Protein AF-G3H0Q5-F1 (afdb_monomer_lite)

Organism: Cricetulus griseus (NCBI:txid10029)

Foldseek 3Di:
DPPPPVVVVVVVVVVVVVVVVVVPDDDDDPVVVVVVVVVVCVVCQVVDCVNPPDDLVPDPPHDDPDPPDPD

pLDDT: mean 88.23, std 14.16, range [48.22, 98.56]

Secondary structure (DSSP, 8-state):
--HHHHHHHHHHHHHHHHHHHHHTSPPPPHHHHHHHHHHHHHHHHTT-TTTSPPPTTT-TTS---------

Sequence (71 aa):
MASNNTASIAQARKLVEQLKMEANIDRIKVSKAAADLMAYCEAHAKKDPLLIPVPASENPFWEKKFFCAIL

Structure (mmCIF, N/CA/C/O backbone):
data_AF-G3H0Q5-F1
#
_entry.id   AF-G3H0Q5-F1
#
loop_
_atom_site.group_PDB
_atom_site.id
_atom_site.type_symbol
_atom_site.label_atom_id
_atom_site.label_alt_id
_atom_site.label_comp_id
_atom_site.label_asym_id
_atom_site.label_entity_id
_atom_site.label_seq_id
_atom_site.pdbx_PDB_ins_code
_atom_site.Cartn_x
_atom_site.Cartn_y
_atom_site.Cartn_z
_atom_site.occupancy
_atom_site.B_iso_or_equiv
_atom_site.auth_seq_id
_atom_site.auth_comp_id
_atom_site.auth_asym_id
_atom_site.auth_atom_id
_atom_site.pdbx_PDB_model_num
ATOM 1 N N . MET A 1 1 ? -10.641 14.324 45.240 1.00 48.22 1 MET A N 1
ATOM 2 C CA . MET A 1 1 ? -9.999 13.768 44.026 1.00 48.22 1 MET A CA 1
ATOM 3 C C . MET A 1 1 ? -11.056 13.470 42.952 1.00 48.22 1 MET A C 1
ATOM 5 O O . MET A 1 1 ? -11.361 12.312 42.717 1.00 48.22 1 MET A O 1
ATOM 9 N N . ALA A 1 2 ? -11.665 14.491 42.330 1.00 54.53 2 ALA A N 1
ATOM 10 C CA . ALA A 1 2 ? -12.783 14.300 41.382 1.00 54.53 2 ALA A CA 1
ATOM 11 C C . ALA A 1 2 ? -12.553 14.907 39.978 1.00 54.53 2 ALA A C 1
ATOM 13 O O . ALA A 1 2 ? -13.291 14.583 39.053 1.00 54.53 2 ALA A O 1
ATOM 14 N N . SER A 1 3 ? -11.512 15.728 39.778 1.00 58.22 3 SER A N 1
ATOM 15 C CA . SER A 1 3 ? -11.290 16.445 38.507 1.00 58.22 3 SER A CA 1
ATOM 16 C C . SER A 1 3 ? -10.746 15.598 37.352 1.00 58.22 3 SER A C 1
ATOM 18 O O . SER A 1 3 ? -10.902 15.991 36.203 1.00 58.22 3 SER A O 1
ATOM 20 N N . ASN A 1 4 ? -10.141 14.434 37.611 1.00 63.31 4 ASN A N 1
ATOM 21 C CA . ASN A 1 4 ? -9.508 13.641 36.545 1.00 63.31 4 ASN A CA 1
ATOM 22 C C . ASN A 1 4 ? -10.494 12.725 35.801 1.00 63.31 4 ASN A C 1
ATOM 24 O O . ASN A 1 4 ? -10.204 12.272 34.695 1.00 63.31 4 ASN A O 1
ATOM 28 N N . ASN A 1 5 ? -11.668 12.457 36.383 1.00 72.19 5 ASN A N 1
ATOM 29 C CA . ASN A 1 5 ? -12.605 11.479 35.832 1.00 72.19 5 ASN A CA 1
ATOM 30 C C . ASN A 1 5 ? -13.380 12.039 34.625 1.00 72.19 5 ASN A C 1
ATOM 32 O O . ASN A 1 5 ? -13.601 11.342 33.641 1.00 72.19 5 ASN A O 1
ATOM 36 N N . THR A 1 6 ? -13.739 13.325 34.650 1.00 79.12 6 THR A N 1
ATOM 37 C CA . THR A 1 6 ? -14.481 13.984 33.562 1.00 79.12 6 THR A CA 1
ATOM 38 C C . THR A 1 6 ? -13.626 14.189 32.309 1.00 79.12 6 THR A C 1
ATOM 40 O O . THR A 1 6 ? -14.108 13.963 31.200 1.00 79.12 6 THR A O 1
ATOM 43 N N . ALA A 1 7 ? -12.348 14.548 32.475 1.00 83.31 7 ALA A N 1
ATOM 44 C CA . ALA A 1 7 ? -11.393 14.690 31.374 1.00 83.31 7 ALA A CA 1
ATOM 45 C C . ALA A 1 7 ? -1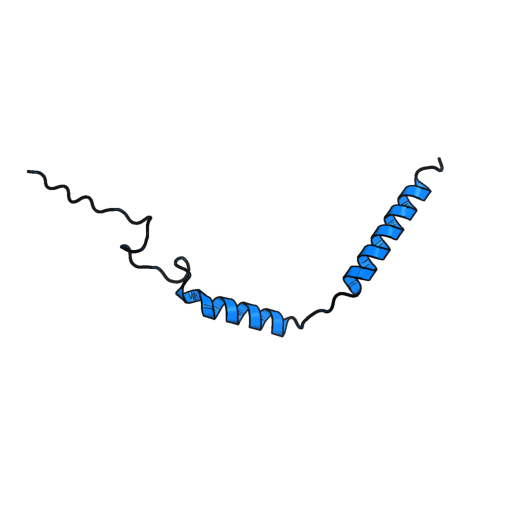1.110 13.347 30.680 1.00 83.31 7 ALA A C 1
ATOM 47 O O . ALA A 1 7 ? -11.138 13.272 29.451 1.00 83.31 7 ALA A O 1
ATOM 48 N N . SER A 1 8 ? -10.931 12.276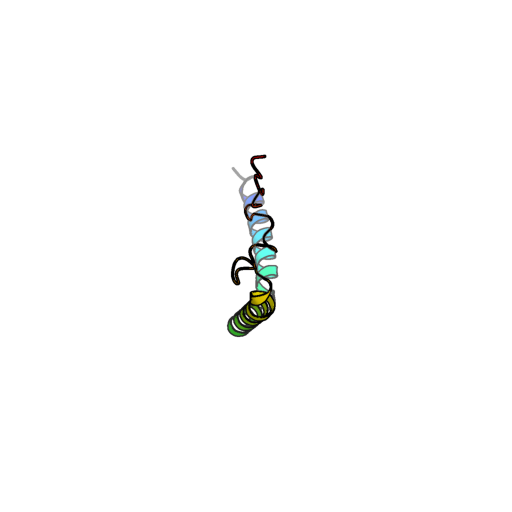 31.462 1.00 91.06 8 SER A N 1
ATOM 49 C CA . SER A 1 8 ? -10.766 10.910 30.946 1.00 91.06 8 SER A CA 1
ATOM 50 C C . SER A 1 8 ? -11.992 10.448 30.147 1.00 91.06 8 SER A C 1
ATOM 52 O O . SER A 1 8 ? -11.869 9.964 29.021 1.00 91.06 8 SER A O 1
ATOM 54 N N . ILE A 1 9 ? -13.203 10.695 30.662 1.00 92.88 9 ILE A N 1
ATOM 55 C CA . ILE A 1 9 ? -14.452 10.368 29.956 1.00 92.88 9 ILE A CA 1
ATOM 56 C C . ILE A 1 9 ? -14.578 11.159 28.645 1.00 92.88 9 ILE A C 1
ATOM 58 O O . ILE A 1 9 ? -14.994 10.600 27.629 1.00 92.88 9 ILE A O 1
ATOM 62 N N . ALA A 1 10 ? -14.215 12.444 28.634 1.00 93.44 10 ALA A N 1
ATOM 63 C CA . ALA A 1 10 ? -14.256 13.264 27.423 1.00 93.44 10 ALA A CA 1
ATOM 64 C C . ALA A 1 10 ? -13.275 12.756 26.350 1.00 93.44 10 ALA A C 1
ATOM 66 O O . ALA A 1 10 ? -13.636 12.673 25.174 1.00 93.44 10 ALA A O 1
ATOM 67 N N . GLN A 1 11 ? -12.065 12.357 26.752 1.00 95.00 11 GLN A N 1
ATOM 68 C CA . GLN A 1 11 ? -11.081 11.747 25.854 1.00 95.00 11 GLN A CA 1
ATOM 69 C C . GLN A 1 11 ? -11.570 10.407 25.297 1.00 95.00 11 GLN A C 1
ATOM 71 O O . GLN A 1 11 ? -11.499 10.192 24.088 1.00 95.00 11 GLN A O 1
ATOM 76 N N . ALA A 1 12 ? -12.129 9.541 26.147 1.00 95.88 12 ALA A N 1
ATOM 77 C CA . ALA A 1 12 ? -12.680 8.257 25.723 1.00 95.88 12 ALA A CA 1
ATOM 78 C C . ALA A 1 12 ? -13.822 8.435 24.710 1.00 95.88 12 ALA A C 1
ATOM 80 O O . ALA A 1 12 ? -13.860 7.746 23.693 1.00 95.88 12 ALA A O 1
ATOM 81 N N . ARG A 1 13 ? -14.715 9.409 24.929 1.00 96.81 13 ARG A N 1
ATOM 82 C CA . ARG A 1 13 ? -15.7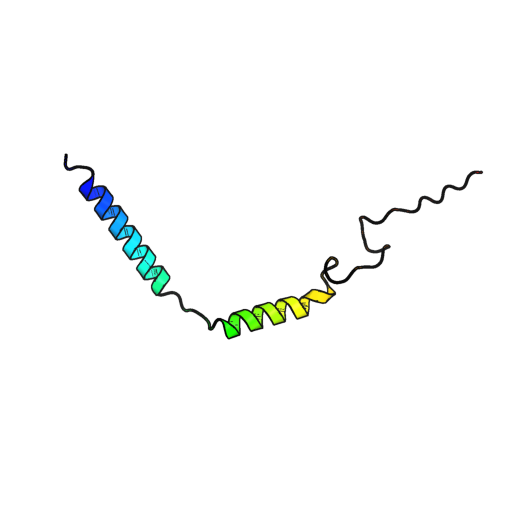80 9.745 23.969 1.00 96.81 13 ARG A CA 1
ATOM 83 C C . ARG A 1 13 ? -15.210 10.206 22.633 1.00 96.81 13 ARG A C 1
ATOM 85 O O . ARG A 1 13 ? -15.637 9.709 21.598 1.00 96.81 13 ARG A O 1
ATOM 92 N N . LYS A 1 14 ? -14.219 11.102 22.650 1.00 97.19 14 LYS A N 1
ATOM 93 C CA . LYS A 1 14 ? -13.552 11.561 21.425 1.00 97.19 14 LYS A CA 1
ATOM 94 C C . LYS A 1 14 ? -12.924 10.395 20.652 1.00 97.19 14 LYS A C 1
ATOM 96 O O . LYS A 1 14 ? -13.065 10.338 19.435 1.00 97.19 14 LYS A O 1
ATOM 101 N N . LEU A 1 15 ? -12.269 9.464 21.348 1.00 97.38 15 LEU A N 1
ATOM 102 C CA . LEU A 1 15 ? -11.684 8.275 20.728 1.00 97.38 15 LEU A CA 1
ATOM 103 C C . LEU A 1 15 ? -12.755 7.373 20.105 1.00 97.38 15 LEU A C 1
ATOM 105 O O . LEU A 1 15 ? -12.577 6.896 18.991 1.00 97.38 15 LEU A O 1
ATOM 109 N N . VAL A 1 16 ? -13.883 7.169 20.786 1.00 98.06 16 VAL A N 1
ATOM 110 C CA . VAL A 1 16 ? -14.999 6.384 20.239 1.00 98.06 16 VAL A CA 1
ATOM 111 C C . VAL A 1 16 ? -15.557 7.025 18.970 1.00 98.06 16 VAL A C 1
ATOM 113 O O . VAL A 1 16 ? -15.791 6.315 17.996 1.00 98.06 16 VAL A O 1
ATOM 116 N N . GLU A 1 17 ? -15.736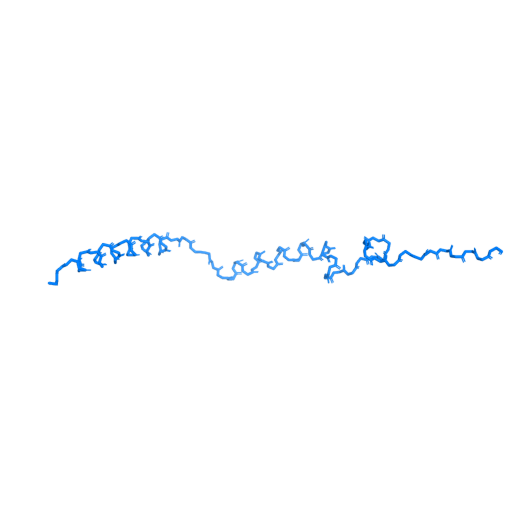 8.347 18.946 1.00 98.12 17 GLU A N 1
ATOM 117 C CA . GLU A 1 17 ? -16.196 9.035 17.734 1.00 98.12 17 GLU A CA 1
ATOM 118 C C . GLU A 1 17 ? -15.189 8.905 16.582 1.00 98.12 17 GLU A C 1
ATOM 120 O O . GLU A 1 17 ? -15.597 8.641 15.453 1.00 98.12 17 GLU A O 1
ATOM 125 N N . GLN A 1 18 ? -13.883 8.972 16.861 1.00 98.06 18 GLN A N 1
ATOM 126 C CA . GLN A 1 18 ? -12.844 8.714 15.857 1.00 98.06 18 GLN A CA 1
ATOM 127 C C . GLN A 1 18 ? -12.927 7.284 15.301 1.00 98.06 18 GLN A C 1
ATOM 129 O O . GLN A 1 18 ? -12.955 7.083 14.088 1.00 98.06 18 GLN A O 1
ATOM 134 N N . LEU A 1 19 ? -13.024 6.283 16.179 1.00 98.31 19 LEU A N 1
ATOM 135 C CA . LEU A 1 19 ? -13.094 4.877 15.779 1.00 98.31 19 LEU A CA 1
ATOM 136 C C . LEU A 1 19 ? -14.361 4.566 14.975 1.00 98.31 19 LEU A C 1
ATOM 138 O O . LEU A 1 19 ? -14.309 3.766 14.045 1.00 98.31 19 LEU A O 1
ATOM 142 N N . LYS A 1 20 ? -15.492 5.208 15.291 1.00 98.19 20 LYS A N 1
ATOM 143 C CA . LYS A 1 20 ? -16.720 5.094 14.490 1.00 98.19 20 LYS A CA 1
ATOM 144 C C . LYS A 1 20 ? -16.511 5.610 13.067 1.00 98.19 20 LYS A C 1
ATOM 146 O O . LYS A 1 20 ? -16.958 4.956 12.126 1.00 98.19 20 LYS A O 1
ATOM 151 N N . MET A 1 21 ? -15.824 6.744 12.906 1.00 97.94 21 MET A N 1
ATOM 152 C CA . MET A 1 21 ? -15.494 7.275 11.579 1.00 97.94 21 MET A CA 1
ATOM 153 C C . MET A 1 21 ? -14.569 6.321 10.813 1.00 97.94 21 MET A C 1
ATOM 155 O O . MET A 1 21 ? -14.849 6.005 9.660 1.00 97.94 21 MET A O 1
ATOM 159 N N . GLU A 1 22 ? -13.516 5.804 11.452 1.00 97.56 22 GLU A N 1
ATOM 160 C CA . GLU A 1 22 ? -12.562 4.873 10.824 1.00 97.56 22 GLU A CA 1
ATOM 161 C C . GLU A 1 22 ? -13.173 3.504 10.487 1.00 97.56 22 GLU A C 1
ATOM 163 O O . GLU A 1 22 ? -12.826 2.873 9.483 1.00 97.56 22 GLU A O 1
ATOM 168 N N . ALA A 1 23 ? -14.111 3.029 11.309 1.00 97.50 23 ALA A N 1
ATOM 169 C CA . ALA A 1 23 ? -14.845 1.798 11.044 1.00 97.50 23 ALA A CA 1
ATOM 170 C C . ALA A 1 23 ? -15.698 1.913 9.773 1.00 97.50 23 ALA A C 1
ATOM 172 O O . ALA A 1 23 ? -15.779 0.943 9.016 1.00 97.50 23 ALA A O 1
ATOM 173 N N . ASN A 1 24 ? -16.256 3.102 9.522 1.00 97.38 24 ASN A N 1
ATOM 174 C CA . ASN A 1 24 ? -17.126 3.406 8.387 1.00 97.38 24 ASN A CA 1
ATOM 175 C C . ASN A 1 24 ? -16.368 3.758 7.089 1.00 97.38 24 ASN A C 1
ATOM 177 O O . ASN A 1 24 ? -16.960 4.291 6.155 1.00 97.38 24 ASN A O 1
ATOM 181 N N . ILE A 1 25 ? -15.062 3.491 7.020 1.00 97.62 25 ILE A N 1
ATOM 182 C CA . ILE A 1 25 ? -14.290 3.636 5.783 1.00 97.62 25 ILE A CA 1
ATOM 183 C C . ILE A 1 25 ? -14.543 2.425 4.884 1.00 97.62 25 ILE A C 1
ATOM 185 O O . ILE A 1 25 ? -14.311 1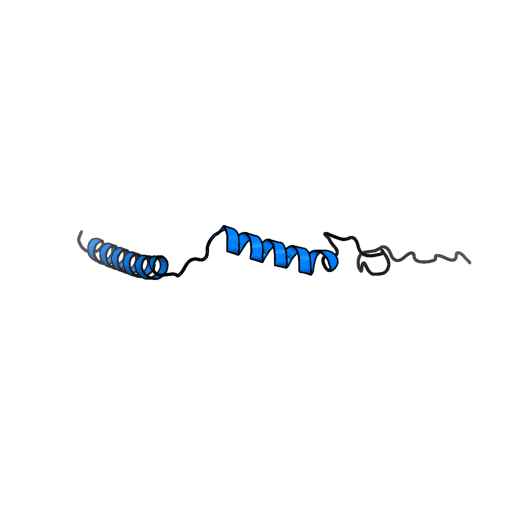.276 5.283 1.00 97.62 25 ILE A O 1
ATOM 189 N N . ASP A 1 26 ? -14.946 2.691 3.642 1.00 97.75 26 ASP A N 1
ATOM 190 C CA . ASP A 1 26 ? -15.075 1.672 2.607 1.00 97.75 26 ASP A CA 1
ATOM 191 C C . ASP A 1 26 ? -13.704 1.090 2.250 1.00 97.75 26 ASP A C 1
ATOM 193 O O . ASP A 1 26 ? -12.782 1.789 1.822 1.00 97.75 26 ASP A O 1
ATOM 197 N N . ARG A 1 27 ? -13.562 -0.225 2.431 1.00 97.56 27 ARG A N 1
ATOM 198 C CA . ARG A 1 27 ? -12.323 -0.955 2.141 1.00 97.56 27 ARG A CA 1
ATOM 199 C C . ARG A 1 27 ? -12.427 -1.659 0.797 1.00 97.56 27 ARG A C 1
ATOM 201 O O . ARG A 1 27 ? -13.460 -2.227 0.451 1.00 97.56 27 ARG A O 1
ATOM 208 N N . ILE A 1 28 ? -11.314 -1.704 0.074 1.00 97.88 28 ILE A N 1
ATOM 209 C CA . ILE A 1 28 ? -11.167 -2.557 -1.109 1.00 97.88 28 ILE A CA 1
ATOM 210 C C . ILE A 1 28 ? -10.583 -3.920 -0.725 1.00 97.88 28 ILE A C 1
ATOM 212 O O . ILE A 1 28 ? -9.928 -4.071 0.307 1.00 97.88 28 ILE A O 1
ATOM 216 N N . LYS A 1 29 ? -10.803 -4.934 -1.570 1.00 98.38 29 LYS A N 1
ATOM 217 C CA . LYS A 1 29 ? -10.184 -6.254 -1.384 1.00 98.38 29 LYS A CA 1
ATOM 218 C C . LYS A 1 29 ? -8.665 -6.137 -1.489 1.00 98.38 29 LYS A C 1
ATOM 220 O O . LYS A 1 29 ? -8.159 -5.521 -2.425 1.00 98.38 29 LYS A O 1
ATOM 225 N N . VAL A 1 30 ? -7.955 -6.828 -0.600 1.00 98.44 30 VAL A N 1
ATOM 226 C CA . VAL A 1 30 ? -6.484 -6.880 -0.609 1.00 98.44 30 VAL A CA 1
ATOM 227 C C . VAL A 1 30 ? -5.950 -7.398 -1.945 1.00 98.44 30 VAL A C 1
ATOM 229 O O . VAL A 1 30 ? -4.990 -6.849 -2.466 1.00 98.44 30 VAL A O 1
ATOM 232 N N . SER A 1 31 ? -6.614 -8.385 -2.556 1.00 98.31 31 SER A N 1
ATOM 233 C CA . SER A 1 31 ? -6.225 -8.895 -3.876 1.00 98.31 31 SER A CA 1
ATOM 234 C C . SER A 1 31 ? -6.286 -7.831 -4.975 1.00 98.31 31 SER A C 1
ATOM 236 O O . SER A 1 31 ? -5.419 -7.810 -5.841 1.00 98.31 31 SER A O 1
ATOM 238 N N . LYS A 1 32 ? -7.273 -6.924 -4.926 1.00 98.38 32 LYS A N 1
ATOM 239 C CA . LYS A 1 32 ? -7.372 -5.800 -5.863 1.00 98.38 32 LYS A CA 1
ATOM 240 C C . LYS A 1 32 ? -6.256 -4.789 -5.613 1.00 98.38 32 LYS A C 1
ATOM 242 O O . LYS A 1 32 ? -5.545 -4.448 -6.544 1.00 98.38 32 LYS A O 1
ATOM 247 N N . ALA A 1 33 ? -6.063 -4.377 -4.359 1.00 98.50 33 ALA A N 1
ATOM 248 C CA . ALA A 1 33 ? -4.996 -3.444 -3.999 1.00 98.50 33 ALA A CA 1
ATOM 249 C C . ALA A 1 33 ? -3.611 -3.969 -4.420 1.00 98.50 33 ALA A C 1
ATOM 251 O O . ALA A 1 33 ? -2.805 -3.225 -4.968 1.00 98.50 33 ALA A O 1
ATOM 252 N N . ALA A 1 34 ? -3.350 -5.263 -4.215 1.00 98.44 34 ALA A N 1
ATOM 253 C CA . ALA A 1 34 ? -2.106 -5.902 -4.630 1.00 98.44 34 ALA A CA 1
ATOM 254 C C . ALA A 1 34 ? -1.933 -5.908 -6.157 1.00 98.44 34 ALA A C 1
ATOM 256 O O . ALA A 1 34 ? -0.843 -5.616 -6.642 1.00 98.44 34 ALA A O 1
ATOM 257 N N . ALA A 1 35 ? -2.998 -6.199 -6.913 1.00 98.50 35 ALA A N 1
ATOM 258 C CA . ALA A 1 35 ? -2.963 -6.153 -8.373 1.00 98.50 35 ALA A CA 1
ATOM 259 C C . ALA A 1 35 ? -2.705 -4.730 -8.896 1.00 98.50 35 ALA A C 1
ATOM 261 O O . ALA A 1 35 ? -1.886 -4.556 -9.794 1.00 98.50 35 ALA A O 1
ATOM 262 N N . ASP A 1 36 ? -3.343 -3.721 -8.298 1.00 98.38 36 ASP A N 1
ATOM 263 C CA . ASP A 1 36 ? -3.155 -2.315 -8.669 1.00 98.38 36 ASP A CA 1
ATOM 264 C C . ASP A 1 36 ? -1.703 -1.864 -8.404 1.00 98.38 36 ASP A C 1
ATOM 266 O O . ASP A 1 36 ? -1.083 -1.219 -9.254 1.00 98.38 36 ASP A O 1
ATOM 270 N N . LEU A 1 37 ? -1.125 -2.259 -7.261 1.00 98.56 37 LEU A N 1
ATOM 271 C CA . LEU A 1 37 ? 0.284 -1.997 -6.939 1.00 98.56 37 LEU A CA 1
ATOM 272 C C . LEU A 1 37 ? 1.236 -2.693 -7.918 1.00 98.56 37 LEU A C 1
ATOM 274 O O . LEU A 1 37 ? 2.181 -2.071 -8.400 1.00 98.56 37 LEU A O 1
ATOM 278 N N . MET A 1 38 ? 0.984 -3.964 -8.236 1.00 98.06 38 MET A N 1
ATOM 279 C CA . MET A 1 38 ? 1.800 -4.726 -9.183 1.00 98.06 38 MET A CA 1
ATOM 280 C C . MET A 1 38 ? 1.767 -4.091 -10.576 1.00 98.06 38 MET A C 1
ATOM 282 O O . MET A 1 38 ? 2.821 -3.827 -11.150 1.00 98.06 38 MET A O 1
ATOM 286 N N . ALA A 1 39 ? 0.575 -3.748 -11.071 1.00 98.38 39 ALA A N 1
ATOM 287 C CA . ALA A 1 39 ? 0.404 -3.087 -12.360 1.00 98.38 39 ALA A CA 1
ATOM 288 C C . ALA A 1 39 ? 1.132 -1.735 -12.415 1.00 98.38 39 ALA A C 1
ATOM 290 O O . ALA A 1 39 ? 1.768 -1.409 -13.420 1.00 98.38 39 ALA A O 1
ATOM 291 N N . TYR A 1 40 ? 1.085 -0.955 -11.329 1.00 98.38 40 TYR A N 1
ATOM 292 C CA . TYR A 1 40 ? 1.817 0.306 -11.246 1.00 98.38 40 TYR A CA 1
ATOM 293 C C . TYR A 1 40 ? 3.332 0.089 -11.334 1.00 98.38 40 TYR A C 1
ATOM 295 O O . TYR A 1 40 ? 4.000 0.761 -12.126 1.00 98.38 40 TYR A O 1
ATOM 303 N N . CYS A 1 41 ? 3.865 -0.857 -10.558 1.00 97.88 41 CYS A N 1
ATOM 304 C CA . CYS A 1 41 ? 5.285 -1.189 -10.571 1.00 97.88 41 CYS A CA 1
ATOM 305 C C . CYS A 1 41 ? 5.734 -1.678 -11.953 1.00 97.88 41 CYS A C 1
ATOM 307 O O . CYS A 1 41 ? 6.725 -1.178 -12.472 1.00 97.88 41 CYS A O 1
ATOM 309 N N . GLU A 1 42 ? 4.993 -2.581 -12.596 1.00 96.62 42 GLU A N 1
ATOM 310 C CA . GLU A 1 42 ? 5.322 -3.099 -13.932 1.00 96.62 42 GLU A CA 1
ATOM 311 C C . GLU A 1 42 ? 5.317 -2.001 -15.005 1.00 96.62 42 GLU A C 1
ATOM 313 O O . GLU A 1 42 ? 6.227 -1.934 -15.839 1.00 96.62 42 GLU A O 1
ATOM 318 N N . ALA A 1 43 ? 4.334 -1.096 -14.960 1.00 97.56 43 ALA A N 1
ATOM 319 C CA . ALA A 1 43 ? 4.236 0.019 -15.898 1.00 97.56 43 ALA A CA 1
ATOM 320 C C . ALA A 1 43 ? 5.407 1.013 -15.775 1.00 97.56 43 ALA A C 1
ATOM 322 O O . ALA A 1 43 ? 5.779 1.657 -16.762 1.00 97.56 43 ALA A O 1
ATOM 323 N N . HIS A 1 44 ? 5.999 1.137 -14.582 1.00 97.12 44 HIS A N 1
ATOM 324 C CA . HIS A 1 44 ? 7.066 2.100 -14.292 1.00 97.12 44 HIS A CA 1
ATOM 325 C C . HIS A 1 44 ? 8.453 1.468 -14.147 1.00 97.12 44 HIS A C 1
ATOM 327 O O . HIS A 1 44 ? 9.438 2.199 -14.201 1.00 97.12 44 HIS A O 1
ATOM 333 N N . ALA A 1 45 ? 8.554 0.140 -14.070 1.00 95.75 45 ALA A N 1
ATOM 334 C CA . ALA A 1 45 ? 9.808 -0.587 -13.880 1.00 95.75 45 ALA A CA 1
ATOM 335 C C . ALA A 1 45 ? 10.884 -0.187 -14.897 1.00 95.75 45 ALA A C 1
ATOM 337 O O . ALA A 1 45 ? 12.041 0.002 -14.544 1.00 95.75 45 ALA A O 1
ATOM 338 N N . LYS A 1 46 ? 10.497 0.019 -16.163 1.00 93.19 46 LYS A N 1
ATOM 339 C CA . LYS A 1 46 ? 11.434 0.409 -17.231 1.00 93.19 46 LYS A CA 1
ATOM 340 C C . LYS A 1 46 ? 11.989 1.824 -17.112 1.00 93.19 46 LYS A C 1
ATOM 342 O O . LYS A 1 46 ? 12.963 2.144 -17.783 1.00 93.19 46 LYS A O 1
ATOM 347 N N . LYS A 1 47 ? 11.336 2.674 -16.325 1.00 93.38 47 LYS A N 1
ATOM 348 C CA . LYS A 1 47 ? 11.728 4.069 -16.108 1.00 93.38 47 LYS A CA 1
ATOM 349 C C . LYS A 1 47 ? 12.519 4.248 -14.819 1.00 93.38 47 LYS A C 1
ATOM 351 O O . LYS A 1 47 ? 12.951 5.362 -14.560 1.00 93.38 47 LYS A O 1
ATOM 356 N N . ASP A 1 48 ? 12.661 3.196 -14.018 1.00 96.06 48 ASP A N 1
ATOM 357 C CA . ASP A 1 48 ? 13.416 3.216 -12.775 1.00 96.06 48 ASP A CA 1
ATOM 358 C C . ASP A 1 48 ? 14.887 2.861 -13.065 1.00 96.06 48 ASP A C 1
ATOM 360 O O . ASP A 1 48 ? 15.181 1.694 -13.337 1.00 96.06 48 ASP A O 1
ATOM 364 N N . PRO A 1 49 ? 15.823 3.831 -12.999 1.00 93.62 49 PRO A N 1
ATOM 365 C CA . PRO A 1 49 ? 17.237 3.598 -13.294 1.00 93.62 49 PRO A CA 1
ATOM 366 C C . PRO A 1 49 ? 17.937 2.682 -12.284 1.00 93.62 49 PRO A C 1
ATOM 368 O O . PRO A 1 49 ? 19.036 2.195 -12.557 1.00 93.62 49 PRO A O 1
ATOM 371 N N . LEU A 1 50 ? 17.343 2.487 -11.101 1.00 93.38 50 LEU A N 1
ATOM 372 C CA . LEU A 1 50 ? 17.877 1.618 -10.052 1.00 93.38 50 LEU A CA 1
ATOM 373 C C . LEU A 1 50 ? 17.447 0.165 -10.256 1.00 93.38 50 LEU A C 1
ATOM 375 O O . LEU A 1 50 ? 18.159 -0.747 -9.838 1.00 93.38 50 LEU A O 1
ATOM 379 N N . LEU A 1 51 ? 16.302 -0.049 -10.908 1.00 94.38 51 LEU A N 1
ATOM 380 C CA . LEU A 1 51 ? 15.821 -1.378 -11.270 1.00 94.38 51 LEU A CA 1
ATOM 381 C C . LEU A 1 51 ? 16.355 -1.826 -12.636 1.00 94.38 51 LEU A C 1
ATOM 383 O O . LEU A 1 51 ? 16.810 -2.961 -12.775 1.00 94.38 51 LEU A O 1
ATOM 387 N N . ILE A 1 52 ? 16.309 -0.942 -13.638 1.00 93.31 52 ILE A N 1
ATOM 388 C CA . ILE A 1 52 ? 16.902 -1.162 -14.960 1.00 93.31 52 ILE A CA 1
ATOM 389 C C . ILE A 1 52 ? 18.063 -0.181 -15.129 1.00 93.31 52 ILE A C 1
ATOM 391 O O . ILE A 1 52 ? 17.822 1.011 -15.321 1.00 93.31 52 ILE A O 1
ATOM 395 N N . PRO A 1 53 ? 19.320 -0.661 -15.093 1.00 90.00 53 PRO A N 1
ATOM 396 C CA . PRO A 1 53 ? 20.478 0.203 -15.244 1.00 90.00 53 PRO A CA 1
ATOM 397 C C . PRO A 1 53 ? 20.430 0.985 -16.557 1.00 90.00 53 PRO A C 1
ATOM 399 O O . PRO A 1 53 ? 20.263 0.412 -17.636 1.00 90.00 53 PRO A O 1
ATOM 402 N N . VAL A 1 54 ? 20.617 2.298 -16.456 1.00 91.31 54 VAL A N 1
ATOM 403 C CA . VAL A 1 54 ? 20.759 3.181 -17.618 1.00 91.31 54 VAL A CA 1
ATOM 404 C C . VAL A 1 54 ? 22.201 3.165 -18.139 1.00 91.31 54 VAL A C 1
ATOM 406 O O . VAL A 1 54 ? 23.132 2.871 -17.378 1.00 91.31 54 VAL A O 1
ATOM 409 N N . PRO A 1 55 ? 22.431 3.499 -19.420 1.00 90.69 55 PRO A N 1
ATOM 410 C CA . PRO A 1 55 ? 23.777 3.665 -19.947 1.00 90.69 55 PRO A CA 1
ATOM 411 C C . PRO A 1 55 ? 24.600 4.670 -19.134 1.00 90.69 55 PRO A C 1
ATOM 413 O O . PRO A 1 55 ? 24.093 5.677 -18.643 1.00 90.69 55 PRO A O 1
ATOM 416 N N . ALA A 1 56 ? 25.911 4.440 -19.068 1.00 86.62 56 ALA A N 1
ATOM 417 C CA . ALA A 1 56 ? 26.863 5.310 -18.381 1.00 86.62 56 ALA A CA 1
ATOM 418 C C . ALA A 1 56 ? 26.776 6.791 -18.803 1.00 86.62 56 ALA A C 1
ATOM 420 O O . ALA A 1 56 ? 26.952 7.676 -17.976 1.00 86.62 56 ALA A O 1
ATOM 421 N N . SER A 1 57 ? 26.474 7.074 -20.073 1.00 86.81 57 SER A N 1
ATOM 422 C CA . SER A 1 57 ? 26.307 8.439 -20.591 1.00 86.81 57 SER A CA 1
ATOM 423 C C . SER A 1 57 ? 25.065 9.159 -20.062 1.00 86.81 57 SER A C 1
ATOM 425 O O . SER A 1 57 ? 25.050 10.385 -20.018 1.00 86.81 57 SER A O 1
ATOM 427 N N . GLU A 1 58 ? 24.024 8.408 -19.701 1.00 87.69 58 GLU A N 1
ATOM 428 C CA . GLU A 1 58 ? 22.770 8.937 -19.156 1.00 87.69 58 GLU A CA 1
ATOM 429 C C . GLU A 1 58 ? 22.813 9.039 -17.630 1.00 87.69 58 GLU A C 1
ATOM 431 O O . GLU A 1 58 ? 22.045 9.799 -17.046 1.00 87.69 58 GLU A O 1
ATOM 436 N N . ASN A 1 59 ? 23.723 8.307 -16.980 1.00 90.94 59 ASN A N 1
ATOM 437 C CA . ASN A 1 59 ? 23.929 8.371 -15.541 1.00 90.94 59 ASN A CA 1
ATOM 438 C C . ASN A 1 59 ? 24.715 9.646 -15.154 1.00 90.94 59 ASN A C 1
ATOM 440 O O . ASN A 1 59 ? 25.919 9.722 -15.415 1.00 90.94 59 ASN A O 1
ATOM 444 N N . PRO A 1 60 ? 24.102 10.618 -14.448 1.00 88.62 60 PRO A N 1
ATOM 445 C CA . PRO A 1 60 ? 24.779 11.855 -14.048 1.00 88.62 60 PRO A CA 1
ATOM 446 C C . PRO A 1 60 ? 25.946 11.639 -13.075 1.00 88.62 60 PRO A C 1
ATOM 448 O O . PRO A 1 60 ? 26.790 12.521 -12.925 1.00 88.62 60 PRO A O 1
ATOM 451 N N . PHE A 1 61 ? 25.984 10.482 -12.408 1.00 87.81 61 PHE A N 1
ATOM 452 C CA . PHE A 1 61 ? 27.017 10.100 -11.447 1.00 87.81 61 PHE A CA 1
ATOM 453 C C . PHE A 1 61 ? 28.142 9.265 -12.070 1.00 87.81 61 PHE A C 1
ATOM 455 O O . PHE A 1 61 ? 29.017 8.789 -11.350 1.00 87.81 61 PHE A O 1
ATOM 462 N N . TRP A 1 62 ? 28.131 9.054 -13.389 1.00 81.50 62 TRP A N 1
ATOM 463 C CA . TRP A 1 62 ? 29.203 8.329 -14.057 1.00 81.50 62 TRP A CA 1
ATOM 464 C C . TRP A 1 62 ? 30.472 9.180 -14.178 1.00 81.50 62 TRP A C 1
ATOM 466 O O . TRP A 1 62 ? 30.419 10.386 -14.435 1.00 81.50 62 TRP A O 1
ATOM 476 N N . GLU A 1 63 ? 31.635 8.542 -14.025 1.00 77.75 63 GLU A N 1
ATOM 477 C CA . GLU A 1 63 ? 32.925 9.211 -14.169 1.00 77.75 63 GLU A CA 1
ATOM 478 C C . GLU A 1 63 ? 33.074 9.815 -15.569 1.00 77.75 63 GLU A C 1
ATOM 480 O O . GLU A 1 63 ? 33.085 9.123 -16.594 1.00 77.75 63 GLU A O 1
ATOM 485 N N . LYS A 1 64 ? 33.258 11.136 -15.623 1.00 70.88 64 LYS A N 1
ATOM 486 C CA . LYS A 1 64 ? 33.712 11.794 -16.845 1.00 70.88 64 LYS A CA 1
ATOM 487 C C . LYS A 1 64 ? 35.150 11.350 -17.082 1.00 70.88 64 LYS A C 1
ATOM 489 O O . LYS A 1 64 ? 36.050 11.775 -16.362 1.00 70.88 64 LYS A O 1
ATOM 494 N N . LYS A 1 65 ? 35.380 10.514 -18.099 1.00 65.44 65 LYS A N 1
ATOM 495 C CA . LYS A 1 65 ? 36.734 10.272 -18.608 1.00 65.44 65 LYS A CA 1
ATOM 496 C C . LYS A 1 65 ? 37.278 11.603 -19.126 1.00 65.44 65 LYS A C 1
ATOM 498 O O . LYS A 1 65 ? 36.988 11.999 -20.253 1.00 65.44 65 LYS A O 1
ATOM 503 N N . PHE A 1 66 ? 38.026 12.321 -18.294 1.00 63.25 66 PHE A N 1
ATOM 504 C CA . PHE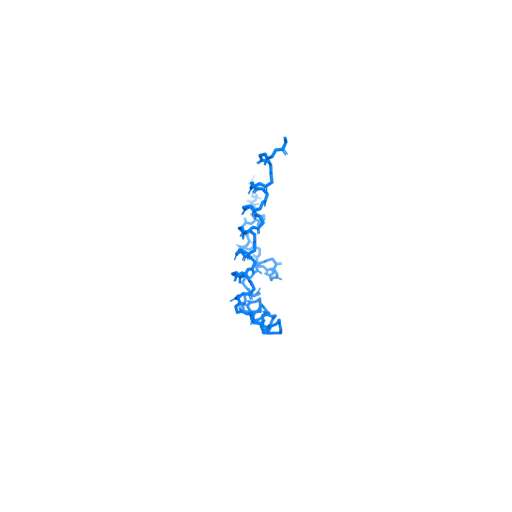 A 1 66 ? 38.860 13.415 -18.764 1.00 63.25 66 PHE A CA 1
ATOM 505 C C . PHE A 1 66 ? 39.917 12.787 -19.670 1.00 63.25 66 PHE A C 1
ATOM 507 O O . PHE A 1 66 ? 40.747 12.001 -19.215 1.00 63.25 66 PHE A O 1
ATOM 514 N N . PHE A 1 67 ? 39.860 13.085 -20.966 1.00 57.22 67 PHE A N 1
ATOM 515 C CA . PHE A 1 67 ? 40.964 12.783 -21.865 1.00 57.22 67 PHE A CA 1
ATOM 516 C C . PHE A 1 67 ? 42.139 13.672 -21.450 1.00 57.22 67 PHE A C 1
ATOM 518 O O . PHE A 1 67 ? 42.223 14.832 -21.840 1.00 57.22 67 PHE A O 1
ATOM 525 N N . CYS A 1 68 ? 43.022 13.146 -20.603 1.00 57.22 68 CYS A N 1
ATOM 526 C CA . CYS A 1 68 ? 44.336 13.730 -20.395 1.00 57.22 68 CYS A CA 1
ATOM 527 C C . CYS A 1 68 ? 45.161 13.434 -21.652 1.00 57.22 68 CYS A C 1
ATOM 529 O O . CYS A 1 68 ? 45.657 12.322 -21.825 1.00 57.22 68 CYS A O 1
ATOM 531 N N . ALA A 1 69 ? 45.254 14.405 -22.559 1.00 63.62 69 ALA A N 1
ATOM 532 C CA . ALA A 1 69 ? 46.329 14.425 -23.537 1.00 63.62 69 ALA A CA 1
ATOM 533 C C . ALA A 1 69 ? 47.546 15.043 -22.841 1.00 63.62 69 ALA A C 1
ATOM 535 O O . ALA A 1 69 ? 47.555 16.239 -22.555 1.00 63.62 69 ALA A O 1
ATOM 536 N N . ILE A 1 70 ? 48.544 14.218 -22.528 1.00 59.50 70 ILE A N 1
ATOM 537 C CA . ILE A 1 70 ? 49.876 14.724 -22.200 1.00 59.50 70 ILE A CA 1
ATOM 538 C C . ILE A 1 70 ? 50.481 15.158 -23.540 1.00 59.50 70 ILE A C 1
ATOM 540 O O . ILE A 1 70 ? 50.705 14.310 -24.405 1.00 59.50 70 ILE A O 1
ATOM 544 N N . LEU A 1 71 ? 50.621 16.474 -23.726 1.00 54.03 71 LEU A N 1
ATOM 545 C CA . LEU A 1 71 ? 51.347 17.097 -24.839 1.00 54.03 71 LEU A CA 1
ATOM 546 C C . LEU A 1 71 ? 52.856 17.028 -24.598 1.00 54.03 71 LEU A C 1
ATOM 548 O O . LEU A 1 71 ? 53.262 17.211 -23.427 1.00 54.03 71 LEU A O 1
#

InterPro domains:
  IPR001770 G-protein, gamma subunit [PR00321] (12-27)
  IPR001770 G-protein, gamma subunit [PR00321] (28-42)
  IPR001770 G-protein, gamma subunit [PR00321] (48-65)
  IPR001770 G-protein, gamma subunit [PTHR13809] (1-71)
  IPR015898 G-protein, gamma subunit-like domain [PF00631] (7-71)
  IPR015898 G-protein, gamma subunit-like domain [PS50058] (5-71)
  IPR015898 G-protein, gamma subunit-like domain [SM00224] (9-71)
  IPR015898 G-protein, gamma subunit-like domain [SM01224] (5-71)
  IPR015898 G-protein, gamma subunit-like domain [cd00068] (9-65)
  IPR036284 G-protein gamma-like domain superfamily [G3DSA:4.10.260.10] (1-71)
  IPR036284 G-protein gamma-like domain superfamily [SSF48670] (4-65)

Radius of gyration: 28.48 Å; chains: 1; bounding box: 68×26×69 Å